Protein AF-A0A6M4IYG0-F1 (afdb_monomer_lite)

Radius of gyration: 13.34 Å; chains: 1; bounding box: 34×42×30 Å

Structure (mmCIF, N/CA/C/O backbone):
data_AF-A0A6M4IYG0-F1
#
_entry.id   AF-A0A6M4IYG0-F1
#
loop_
_atom_site.group_PDB
_atom_site.id
_atom_site.type_symbol
_atom_site.label_atom_id
_atom_site.label_alt_id
_atom_site.label_comp_id
_atom_site.label_asym_id
_atom_site.label_entity_id
_atom_site.label_seq_id
_atom_site.pdbx_PDB_ins_code
_atom_site.Cartn_x
_atom_site.Cartn_y
_atom_site.Cartn_z
_atom_site.occupa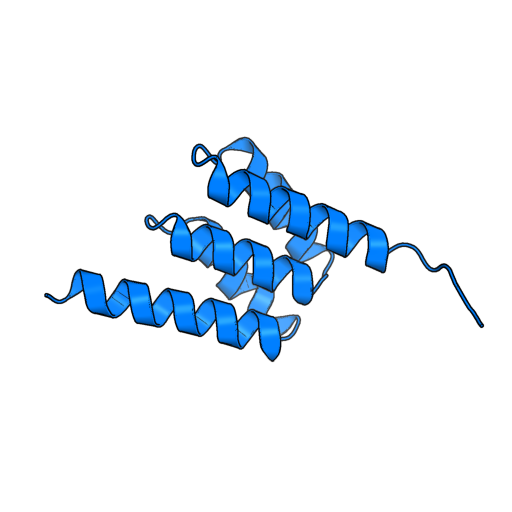ncy
_atom_site.B_iso_or_equiv
_atom_site.auth_seq_id
_atom_site.auth_comp_id
_atom_site.auth_asym_id
_atom_site.auth_atom_id
_atom_site.pdbx_PDB_model_num
ATOM 1 N N . MET A 1 1 ? 5.732 -19.260 -18.330 1.00 55.31 1 MET A N 1
ATOM 2 C CA . MET A 1 1 ? 4.264 -19.032 -18.289 1.00 55.31 1 MET A CA 1
ATOM 3 C C . MET A 1 1 ? 3.673 -18.874 -16.876 1.00 55.31 1 MET A C 1
ATOM 5 O O . MET A 1 1 ? 2.847 -17.990 -16.702 1.00 55.31 1 MET A O 1
ATOM 9 N N . LYS A 1 2 ? 4.052 -19.664 -15.851 1.00 57.50 2 LYS A N 1
ATOM 10 C CA . LYS A 1 2 ? 3.394 -19.613 -14.517 1.00 57.50 2 LYS A CA 1
ATOM 11 C C . LYS A 1 2 ? 3.602 -18.304 -13.721 1.00 57.50 2 LYS A C 1
ATOM 13 O O . LYS A 1 2 ? 2.660 -17.828 -13.099 1.00 57.50 2 LYS A O 1
ATOM 18 N N . ARG A 1 3 ? 4.793 -17.689 -13.776 1.00 56.00 3 ARG A N 1
ATOM 19 C CA . ARG A 1 3 ? 5.128 -16.482 -12.983 1.00 56.00 3 ARG A CA 1
ATOM 20 C C . ARG A 1 3 ? 4.392 -15.210 -13.436 1.00 56.00 3 ARG A C 1
ATOM 22 O O . ARG A 1 3 ? 3.949 -14.444 -12.592 1.00 56.00 3 ARG A O 1
ATOM 29 N N . ALA A 1 4 ? 4.186 -15.022 -14.742 1.00 62.03 4 ALA A N 1
ATOM 30 C CA . ALA A 1 4 ? 3.490 -13.847 -15.283 1.00 62.03 4 ALA A CA 1
ATOM 31 C C . ALA A 1 4 ? 2.000 -13.789 -14.883 1.00 62.03 4 ALA A C 1
ATOM 33 O O . ALA A 1 4 ? 1.494 -12.726 -14.540 1.00 62.03 4 ALA A O 1
ATOM 34 N N . LYS A 1 5 ? 1.308 -14.940 -14.846 1.00 65.81 5 LYS A N 1
ATOM 35 C CA . LYS A 1 5 ? -0.097 -15.011 -14.400 1.00 65.81 5 LYS A CA 1
ATOM 36 C C . LYS A 1 5 ? -0.265 -14.667 -12.917 1.00 65.81 5 LYS A C 1
ATOM 38 O O . LYS A 1 5 ? -1.232 -14.005 -12.556 1.00 65.81 5 LYS A O 1
ATOM 43 N N . LEU A 1 6 ? 0.677 -15.088 -12.070 1.00 68.12 6 LEU A N 1
ATOM 44 C CA . LEU A 1 6 ? 0.618 -14.822 -10.631 1.00 68.12 6 LEU A CA 1
ATOM 45 C C . LEU A 1 6 ? 0.787 -13.329 -10.314 1.00 68.12 6 LEU A C 1
ATOM 47 O O . LEU A 1 6 ? 0.094 -12.812 -9.444 1.00 68.12 6 LEU A O 1
ATOM 51 N N . ARG A 1 7 ? 1.650 -12.628 -11.058 1.00 69.38 7 ARG A N 1
ATOM 52 C CA . ARG A 1 7 ? 1.859 -11.175 -10.921 1.00 69.38 7 ARG A CA 1
ATOM 53 C C . ARG A 1 7 ? 0.580 -10.388 -11.208 1.00 69.38 7 ARG A C 1
ATOM 55 O O . ARG A 1 7 ? 0.173 -9.561 -10.399 1.00 69.38 7 ARG A O 1
ATOM 62 N N . GLY A 1 8 ? -0.094 -10.705 -12.317 1.00 72.06 8 GLY A N 1
ATOM 63 C CA . GLY A 1 8 ? -1.370 -10.076 -12.670 1.00 72.06 8 GLY A CA 1
ATOM 64 C C . GLY A 1 8 ? -2.461 -10.318 -11.623 1.00 72.06 8 GLY A C 1
ATOM 65 O O . GLY A 1 8 ? -3.201 -9.398 -11.283 1.00 72.06 8 GLY A O 1
ATOM 66 N N . LEU A 1 9 ? -2.519 -11.528 -11.058 1.00 74.62 9 LEU A N 1
ATOM 67 C CA . LEU A 1 9 ? -3.466 -11.862 -9.993 1.00 74.62 9 LEU A CA 1
ATOM 68 C C . LEU A 1 9 ? -3.186 -11.081 -8.700 1.00 74.62 9 LEU A C 1
ATOM 70 O O . LEU A 1 9 ? -4.115 -10.516 -8.132 1.00 74.62 9 LEU A O 1
ATOM 74 N N . LYS A 1 10 ? -1.921 -10.999 -8.264 1.00 70.06 10 LYS A N 1
ATOM 75 C CA . LYS A 1 10 ? -1.521 -10.241 -7.065 1.00 70.06 10 LYS A CA 1
ATOM 76 C C . LYS A 1 10 ? -1.808 -8.746 -7.201 1.00 70.06 10 LYS A C 1
ATOM 78 O O . LYS A 1 10 ? -2.362 -8.149 -6.285 1.00 70.06 10 LYS A O 1
ATOM 83 N N . ARG A 1 11 ? -1.514 -8.162 -8.368 1.00 71.50 11 ARG A N 1
ATOM 84 C CA . ARG A 1 11 ? -1.866 -6.769 -8.675 1.00 71.50 11 ARG A CA 1
ATOM 85 C C . ARG A 1 11 ? -3.372 -6.544 -8.559 1.00 71.50 11 ARG A C 1
ATOM 87 O O . ARG A 1 11 ? -3.809 -5.618 -7.889 1.00 71.50 11 ARG A O 1
ATOM 94 N N . ASN A 1 12 ? -4.169 -7.403 -9.194 1.00 78.44 12 ASN A N 1
ATOM 95 C CA . ASN A 1 12 ? -5.623 -7.272 -9.162 1.00 78.44 12 ASN A CA 1
ATOM 96 C C . ASN A 1 12 ? -6.176 -7.453 -7.740 1.00 78.44 12 ASN A C 1
ATOM 98 O O . ASN A 1 12 ? -7.093 -6.735 -7.361 1.00 78.44 12 ASN A O 1
ATOM 102 N N . ALA A 1 13 ? -5.594 -8.349 -6.938 1.00 72.69 13 ALA A N 1
ATOM 103 C CA . ALA A 1 13 ? -5.954 -8.504 -5.532 1.00 72.69 13 ALA A CA 1
ATOM 104 C C . ALA A 1 13 ? -5.663 -7.229 -4.724 1.00 72.69 13 ALA A C 1
ATOM 106 O O . ALA A 1 13 ? -6.539 -6.769 -4.000 1.00 72.69 13 ALA A O 1
ATOM 107 N N . ALA A 1 14 ? -4.494 -6.606 -4.902 1.00 70.81 14 ALA A N 1
ATOM 108 C CA . ALA A 1 14 ? -4.167 -5.338 -4.246 1.00 70.81 14 ALA A CA 1
ATOM 109 C C . ALA A 1 14 ? -5.116 -4.197 -4.668 1.00 70.81 14 ALA A C 1
ATOM 111 O O . ALA A 1 14 ? -5.583 -3.442 -3.819 1.00 70.81 14 ALA A O 1
ATOM 112 N N . VAL A 1 15 ? -5.489 -4.117 -5.953 1.00 76.38 15 VAL A N 1
ATOM 113 C CA . VAL A 1 15 ? -6.491 -3.148 -6.445 1.00 76.38 15 VAL A CA 1
ATOM 114 C C . VAL A 1 15 ? -7.857 -3.373 -5.796 1.00 76.38 15 VAL A C 1
ATOM 116 O O . VAL A 1 15 ? -8.494 -2.421 -5.346 1.00 76.38 15 VAL A O 1
ATOM 119 N N . VAL A 1 16 ? -8.321 -4.626 -5.746 1.00 79.06 16 VAL A N 1
ATOM 120 C CA . VAL A 1 16 ? -9.602 -4.976 -5.117 1.00 79.06 16 VAL A CA 1
ATOM 121 C C . VAL A 1 16 ? -9.572 -4.595 -3.641 1.00 79.06 16 VAL A C 1
ATOM 123 O O . VAL A 1 16 ? -10.457 -3.875 -3.191 1.00 79.06 16 VAL A O 1
ATOM 126 N N . LEU A 1 17 ? -8.524 -4.980 -2.912 1.00 72.44 17 LEU A N 1
ATOM 127 C CA . LEU A 1 17 ? -8.366 -4.641 -1.500 1.00 72.44 17 LEU A CA 1
ATOM 128 C C . LEU A 1 17 ? -8.286 -3.127 -1.255 1.00 72.44 17 LEU A C 1
ATOM 130 O O . LEU A 1 17 ? -8.835 -2.649 -0.275 1.00 72.44 17 LEU A O 1
ATOM 134 N N . GLY A 1 18 ? -7.689 -2.336 -2.146 1.00 72.50 18 GLY A N 1
ATOM 135 C CA . GLY A 1 18 ? -7.733 -0.877 -2.002 1.00 72.50 18 GLY A CA 1
ATOM 136 C C . GLY A 1 18 ? -9.136 -0.289 -2.194 1.00 72.50 18 GLY A C 1
ATOM 137 O O . GLY A 1 18 ? -9.484 0.707 -1.561 1.00 72.50 18 GLY A O 1
ATOM 138 N N . ASN A 1 19 ? -9.962 -0.898 -3.048 1.00 76.56 19 ASN A N 1
ATOM 139 C CA . ASN A 1 19 ? -11.317 -0.419 -3.333 1.00 76.56 19 ASN A CA 1
ATOM 140 C C . ASN A 1 19 ? -12.357 -0.857 -2.298 1.00 76.56 19 ASN A C 1
ATOM 142 O O . ASN A 1 19 ? -13.242 -0.066 -1.980 1.00 76.56 19 ASN A O 1
ATOM 146 N N . VAL A 1 20 ? -12.279 -2.102 -1.820 1.00 77.25 20 VAL A N 1
ATOM 147 C CA . VAL A 1 20 ? -13.304 -2.710 -0.950 1.00 77.25 20 VAL A CA 1
ATOM 148 C C . VAL A 1 20 ? -12.759 -3.255 0.369 1.00 77.25 20 VAL A C 1
ATOM 150 O O . VAL A 1 20 ? -13.538 -3.725 1.194 1.00 77.25 20 VAL A O 1
ATOM 153 N N . GLY A 1 21 ? -11.440 -3.242 0.557 1.00 77.94 21 GLY A N 1
ATOM 154 C CA . GLY A 1 21 ? -10.798 -3.782 1.747 1.00 77.94 21 GLY A CA 1
ATOM 155 C C . GLY A 1 21 ? -10.989 -2.899 2.974 1.00 77.94 21 GLY A C 1
ATOM 156 O O . GLY A 1 21 ? -11.351 -1.724 2.900 1.00 77.94 21 GLY A O 1
ATOM 157 N N . SER A 1 22 ? -10.744 -3.503 4.127 1.00 85.38 22 SER A N 1
ATOM 158 C CA . SER A 1 22 ? -10.937 -2.912 5.446 1.00 85.38 22 SER A CA 1
ATOM 159 C C . SER A 1 22 ? -9.672 -3.041 6.294 1.00 85.38 22 SER A C 1
ATOM 161 O O . SER A 1 22 ? -8.657 -3.591 5.865 1.00 85.38 22 SER A O 1
ATOM 163 N N . ALA A 1 23 ? -9.731 -2.585 7.546 1.00 86.69 23 ALA A N 1
ATOM 164 C CA . ALA A 1 23 ? -8.634 -2.749 8.498 1.00 86.69 23 ALA A CA 1
ATOM 165 C C . ALA A 1 23 ? -8.168 -4.215 8.661 1.00 86.69 23 ALA A C 1
ATOM 167 O O . ALA A 1 23 ? -7.010 -4.447 9.002 1.00 86.69 23 ALA A O 1
ATOM 168 N N . GLN A 1 24 ? -9.031 -5.202 8.388 1.00 89.44 24 GLN A N 1
ATOM 169 C CA . GLN A 1 24 ? -8.686 -6.629 8.465 1.00 89.44 24 GLN A CA 1
ATOM 170 C C . GLN A 1 24 ? -7.709 -7.075 7.366 1.00 89.44 24 GLN A C 1
ATOM 172 O O . GLN A 1 24 ? -6.980 -8.045 7.554 1.00 89.44 24 GLN A O 1
ATOM 177 N N . ASP A 1 25 ? -7.651 -6.351 6.247 1.00 89.62 25 ASP A N 1
ATOM 178 C CA . ASP A 1 25 ? -6.794 -6.676 5.102 1.00 89.62 25 ASP A CA 1
ATOM 179 C C . ASP A 1 25 ? -5.389 -6.068 5.222 1.00 89.62 25 ASP A C 1
ATOM 181 O O . ASP A 1 25 ? -4.479 -6.419 4.465 1.00 89.62 25 ASP A O 1
ATOM 185 N N . VAL A 1 26 ? -5.189 -5.178 6.200 1.00 91.81 26 VAL A N 1
ATOM 186 C CA . VAL A 1 26 ? -3.926 -4.467 6.428 1.00 91.81 26 VAL A CA 1
ATOM 187 C C . VAL A 1 26 ? -2.740 -5.425 6.592 1.00 91.81 26 VAL A C 1
ATOM 189 O O . VAL A 1 26 ? -1.754 -5.218 5.890 1.00 91.81 26 VAL A O 1
ATOM 192 N N . PRO A 1 27 ? -2.785 -6.503 7.404 1.00 93.62 27 PRO A N 1
ATOM 193 C CA . PRO A 1 27 ? -1.644 -7.416 7.537 1.00 93.62 27 PRO A CA 1
ATOM 194 C C . PRO A 1 27 ? -1.231 -8.073 6.212 1.00 93.62 27 PRO A C 1
ATOM 196 O O . PRO A 1 27 ? -0.042 -8.189 5.914 1.00 93.62 27 PRO A O 1
ATOM 199 N N . SER A 1 28 ? -2.209 -8.455 5.385 1.00 90.81 28 SER A N 1
ATOM 200 C CA . SER A 1 28 ? -1.965 -9.053 4.068 1.00 90.81 28 SER A CA 1
ATOM 201 C C . SER A 1 28 ? -1.311 -8.059 3.110 1.00 90.81 28 SER A C 1
ATOM 203 O O . SER A 1 28 ? -0.371 -8.406 2.395 1.00 90.81 28 SER A O 1
ATOM 205 N N . LEU A 1 29 ? -1.771 -6.807 3.120 1.00 91.69 29 LEU A N 1
ATOM 206 C CA . LEU A 1 29 ? -1.193 -5.741 2.306 1.00 91.69 29 LEU A CA 1
ATOM 207 C C . LEU A 1 29 ? 0.209 -5.337 2.783 1.00 91.69 29 LEU A C 1
ATOM 209 O O . LEU A 1 29 ? 1.077 -5.091 1.952 1.00 91.69 29 LEU A O 1
ATOM 213 N N . ILE A 1 30 ? 0.467 -5.347 4.094 1.00 94.69 30 ILE A N 1
ATOM 214 C CA . ILE A 1 30 ? 1.812 -5.135 4.649 1.00 94.69 30 ILE A CA 1
ATOM 215 C C . ILE A 1 30 ? 2.772 -6.205 4.128 1.00 94.69 30 ILE A C 1
ATOM 217 O O . ILE A 1 30 ? 3.866 -5.875 3.683 1.00 94.69 30 ILE A O 1
ATOM 221 N N . SER A 1 31 ? 2.359 -7.476 4.098 1.00 93.06 31 SER A N 1
ATOM 222 C CA . SER A 1 31 ? 3.190 -8.532 3.509 1.00 93.06 31 SER A CA 1
ATOM 223 C C . SER A 1 31 ? 3.476 -8.295 2.021 1.00 93.06 31 SER A C 1
ATOM 225 O O . SER A 1 31 ? 4.542 -8.675 1.539 1.00 93.06 31 SER A O 1
ATOM 227 N N . ALA A 1 32 ? 2.545 -7.682 1.286 1.00 92.75 32 ALA A N 1
ATOM 228 C CA . ALA A 1 32 ? 2.707 -7.386 -0.135 1.00 92.75 32 ALA A CA 1
ATOM 229 C C . ALA A 1 32 ? 3.661 -6.208 -0.413 1.00 92.75 32 ALA A C 1
ATOM 231 O O . ALA A 1 32 ? 4.178 -6.109 -1.525 1.00 92.75 32 ALA A O 1
ATOM 232 N N . LEU A 1 33 ? 3.972 -5.369 0.585 1.00 94.38 33 LEU A N 1
ATOM 233 C CA . LEU A 1 33 ? 5.020 -4.343 0.479 1.00 94.38 33 LEU A CA 1
ATOM 234 C C . LEU A 1 33 ? 6.430 -4.930 0.339 1.00 94.38 33 LEU A C 1
ATOM 236 O O . LEU A 1 33 ? 7.351 -4.205 -0.006 1.00 94.38 33 LEU A O 1
ATOM 240 N N . SER A 1 34 ? 6.625 -6.224 0.592 1.00 92.88 34 SER A N 1
ATOM 241 C CA . SER A 1 34 ? 7.912 -6.910 0.404 1.00 92.88 34 SER A CA 1
ATOM 242 C C . SER A 1 34 ? 7.921 -7.849 -0.806 1.00 92.88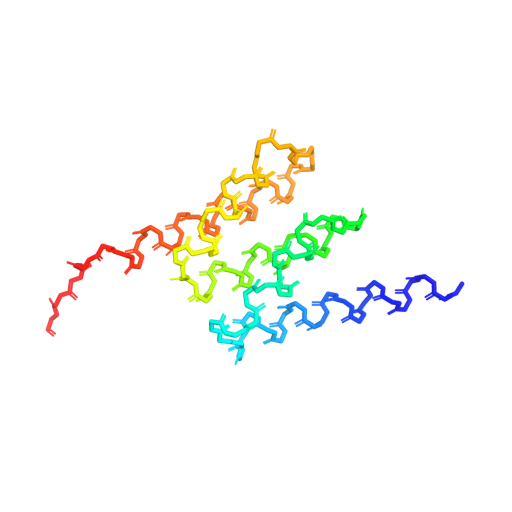 34 SER A C 1
ATOM 244 O O . SER A 1 34 ? 8.794 -8.708 -0.913 1.00 92.88 34 SER A O 1
ATOM 246 N N . ASP A 1 35 ? 6.945 -7.730 -1.712 1.00 93.12 35 ASP A N 1
ATOM 247 C CA . ASP A 1 35 ? 6.897 -8.564 -2.914 1.00 93.12 35 ASP A CA 1
ATOM 248 C C . ASP A 1 35 ? 8.055 -8.232 -3.872 1.00 93.12 35 ASP A C 1
ATOM 250 O O . ASP A 1 35 ? 8.451 -7.076 -4.030 1.00 93.12 35 ASP A O 1
ATOM 254 N N . GLU A 1 36 ? 8.591 -9.249 -4.551 1.00 90.50 36 GLU A N 1
ATOM 255 C CA . GLU A 1 36 ? 9.679 -9.083 -5.524 1.00 90.50 36 GLU A CA 1
ATOM 256 C C . GLU A 1 36 ? 9.281 -8.163 -6.690 1.00 90.50 36 GLU A C 1
ATOM 258 O O . GLU A 1 36 ? 10.132 -7.499 -7.280 1.00 90.50 36 GLU A O 1
ATOM 263 N N . GLU A 1 37 ? 7.991 -8.122 -7.034 1.00 90.06 37 GLU A N 1
ATOM 264 C CA . GLU A 1 37 ? 7.467 -7.336 -8.146 1.00 90.06 37 GLU A CA 1
ATOM 265 C C . GLU A 1 37 ? 7.145 -5.891 -7.707 1.00 90.06 37 GLU A C 1
ATOM 267 O O . GLU A 1 37 ? 6.211 -5.698 -6.920 1.00 90.06 37 GLU A O 1
ATOM 272 N N . PRO A 1 38 ? 7.826 -4.862 -8.255 1.00 91.38 38 PRO A N 1
ATOM 273 C CA . PRO A 1 38 ? 7.583 -3.460 -7.895 1.00 91.38 38 PRO A CA 1
ATOM 274 C C . PRO A 1 38 ? 6.123 -3.043 -8.064 1.00 91.38 38 PRO A C 1
ATOM 276 O O . PRO A 1 38 ? 5.543 -2.403 -7.189 1.00 91.38 38 PRO A O 1
ATOM 279 N N . LEU A 1 39 ? 5.469 -3.510 -9.132 1.00 87.75 39 LEU A N 1
ATOM 280 C CA . LEU A 1 39 ? 4.051 -3.230 -9.355 1.00 87.75 39 LEU A CA 1
ATOM 281 C C . LEU A 1 39 ? 3.162 -3.739 -8.213 1.00 87.75 39 LEU A C 1
ATOM 283 O O . LEU A 1 39 ? 2.176 -3.084 -7.887 1.00 87.75 39 LEU A O 1
ATOM 287 N N . VAL A 1 40 ? 3.473 -4.887 -7.604 1.00 89.81 40 VAL A N 1
ATOM 288 C CA . VAL A 1 40 ? 2.693 -5.410 -6.469 1.00 89.81 40 VAL A CA 1
ATOM 289 C C . VAL A 1 40 ? 2.909 -4.537 -5.236 1.00 89.81 40 VAL A C 1
ATOM 291 O O . VAL A 1 40 ? 1.926 -4.177 -4.587 1.00 89.81 40 VAL A O 1
ATOM 294 N N . ARG A 1 41 ? 4.156 -4.131 -4.963 1.00 95.06 41 ARG A N 1
ATOM 295 C CA . ARG A 1 41 ? 4.487 -3.242 -3.840 1.00 95.06 41 ARG A CA 1
ATOM 296 C C . ARG A 1 41 ? 3.788 -1.887 -3.954 1.00 95.06 41 ARG A C 1
ATOM 298 O O . ARG A 1 41 ? 3.149 -1.456 -2.998 1.00 95.06 41 ARG A O 1
ATOM 305 N N . GLY A 1 42 ? 3.819 -1.264 -5.135 1.00 92.94 42 GLY A N 1
ATOM 306 C CA . GLY A 1 42 ? 3.144 0.016 -5.385 1.00 92.94 42 GLY A CA 1
ATOM 307 C C . GLY A 1 42 ? 1.628 -0.061 -5.174 1.00 92.94 42 GLY A C 1
ATOM 308 O O . GLY A 1 42 ? 1.047 0.771 -4.482 1.00 92.94 42 GLY A O 1
ATOM 309 N N . HIS A 1 43 ? 0.973 -1.118 -5.667 1.00 92.38 43 HIS A N 1
ATOM 310 C CA . HIS A 1 43 ? -0.469 -1.289 -5.445 1.00 92.38 43 HIS A CA 1
ATOM 311 C C . HIS A 1 43 ? -0.814 -1.605 -3.983 1.00 92.38 43 HIS A C 1
ATOM 313 O O . HIS A 1 43 ? -1.875 -1.200 -3.506 1.00 92.38 43 HIS A O 1
ATOM 319 N N . ALA A 1 44 ? 0.056 -2.319 -3.265 1.00 93.50 44 ALA A N 1
ATOM 320 C CA . ALA A 1 44 ? -0.114 -2.549 -1.836 1.00 93.50 44 ALA A CA 1
ATOM 321 C C . ALA A 1 44 ? -0.008 -1.237 -1.042 1.00 93.50 44 ALA A C 1
ATOM 323 O O . ALA A 1 44 ? -0.854 -0.982 -0.185 1.00 93.50 44 ALA A O 1
ATOM 324 N N . ALA A 1 45 ? 0.958 -0.376 -1.381 1.00 95.38 45 ALA A N 1
ATOM 325 C CA . ALA A 1 45 ? 1.089 0.963 -0.812 1.00 95.38 45 ALA A CA 1
ATOM 326 C C . ALA A 1 45 ? -0.171 1.806 -1.052 1.00 95.38 45 ALA A C 1
ATOM 328 O O . ALA A 1 45 ? -0.749 2.337 -0.104 1.00 95.38 45 ALA A O 1
ATOM 329 N N . TRP A 1 46 ? -0.660 1.842 -2.294 1.00 93.19 46 TRP A N 1
ATOM 330 C CA . TRP A 1 46 ? -1.896 2.537 -2.652 1.00 93.19 46 TRP A CA 1
ATOM 331 C C . TRP A 1 46 ? -3.109 2.038 -1.848 1.00 93.19 46 TRP A C 1
ATOM 333 O O . TRP A 1 46 ? -3.868 2.837 -1.291 1.00 93.19 46 TRP A O 1
ATOM 343 N N . ALA A 1 47 ? -3.282 0.718 -1.730 1.00 92.94 47 ALA A N 1
ATOM 344 C CA . ALA A 1 47 ? -4.383 0.116 -0.979 1.00 92.94 47 ALA A CA 1
ATOM 345 C C . ALA A 1 47 ? -4.311 0.426 0.526 1.00 92.94 47 ALA A C 1
ATOM 347 O O . ALA A 1 47 ? -5.320 0.792 1.131 1.00 92.94 47 ALA A O 1
ATOM 348 N N . LEU A 1 48 ? -3.118 0.343 1.122 1.00 93.44 48 LEU A N 1
ATOM 349 C CA . LEU A 1 48 ? -2.867 0.734 2.514 1.00 93.44 48 LEU A CA 1
ATOM 350 C C . LEU A 1 48 ? -3.173 2.215 2.749 1.00 93.44 48 LEU A C 1
ATOM 352 O O . LEU A 1 48 ? -3.818 2.555 3.743 1.00 93.44 48 LEU A O 1
ATOM 356 N N . GLY A 1 49 ? -2.783 3.071 1.799 1.00 92.88 49 GLY A N 1
ATOM 357 C CA . GLY A 1 49 ? -3.158 4.479 1.744 1.00 92.88 49 GLY A CA 1
ATOM 358 C C . GLY A 1 49 ?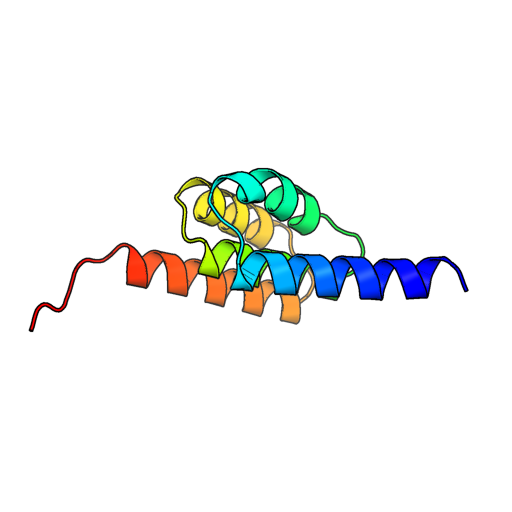 -4.664 4.652 1.884 1.00 92.88 49 GLY A C 1
ATOM 359 O O . GLY A 1 49 ? -5.125 5.333 2.795 1.00 92.88 49 GLY A O 1
ATOM 360 N N . ARG A 1 50 ? -5.444 3.974 1.037 1.00 90.62 50 ARG A N 1
ATOM 361 C CA . ARG A 1 50 ? -6.914 4.054 1.035 1.00 90.62 50 ARG A CA 1
ATOM 362 C C . ARG A 1 50 ? -7.563 3.571 2.328 1.00 90.62 50 ARG A C 1
ATOM 364 O O . ARG A 1 50 ? -8.485 4.227 2.801 1.00 90.62 50 ARG A O 1
ATOM 371 N N . ILE A 1 51 ? -7.077 2.468 2.898 1.00 90.62 51 ILE A N 1
ATOM 372 C CA . ILE A 1 51 ? -7.597 1.925 4.163 1.00 90.62 51 ILE A CA 1
ATOM 373 C C . ILE A 1 51 ? -7.283 2.862 5.343 1.00 90.62 51 ILE A C 1
ATOM 375 O O . ILE A 1 51 ? -8.069 2.946 6.283 1.00 90.62 51 ILE A O 1
ATOM 379 N N . ALA A 1 52 ? -6.167 3.595 5.281 1.00 91.06 52 ALA A N 1
ATOM 380 C CA . ALA A 1 52 ? -5.848 4.713 6.170 1.00 91.06 52 ALA A CA 1
ATOM 381 C C . ALA A 1 52 ? -5.866 4.402 7.676 1.00 91.06 52 ALA A C 1
ATOM 383 O O . ALA A 1 52 ? -6.363 5.182 8.485 1.00 91.06 52 ALA A O 1
ATOM 384 N N . THR A 1 53 ? -5.281 3.270 8.068 1.00 91.38 53 THR A N 1
ATOM 385 C CA . THR A 1 53 ? -5.069 2.934 9.486 1.00 91.38 53 THR A CA 1
ATOM 386 C C . THR A 1 53 ? -3.696 3.396 9.975 1.00 91.38 53 THR A C 1
ATOM 388 O O . THR A 1 53 ? -2.759 3.559 9.192 1.00 91.38 53 THR A O 1
ATOM 391 N N . SER A 1 54 ? -3.535 3.537 11.292 1.00 92.12 54 SER A N 1
ATOM 392 C CA . SER A 1 54 ? -2.228 3.809 11.910 1.00 92.12 54 SER A CA 1
ATOM 393 C C . SER A 1 54 ? -1.198 2.716 11.600 1.00 92.12 54 SER A C 1
ATOM 395 O O . SER A 1 54 ? -0.038 3.017 11.327 1.00 92.12 54 SER A O 1
ATOM 397 N N . ALA A 1 55 ? -1.631 1.451 11.572 1.00 93.12 55 ALA A N 1
ATOM 398 C CA . ALA A 1 55 ? -0.795 0.317 11.186 1.00 93.12 55 ALA A CA 1
ATOM 399 C C . ALA A 1 55 ? -0.330 0.408 9.723 1.00 93.12 55 ALA A C 1
ATOM 401 O O . ALA A 1 55 ? 0.838 0.148 9.434 1.00 93.12 55 ALA A O 1
ATOM 402 N N . ALA A 1 56 ? -1.216 0.825 8.812 1.00 93.44 56 ALA A N 1
ATOM 403 C CA . ALA A 1 56 ? -0.871 1.058 7.412 1.00 93.44 56 ALA A CA 1
ATOM 404 C C . ALA A 1 56 ? 0.185 2.163 7.264 1.00 93.44 56 ALA A C 1
ATOM 406 O O . ALA A 1 56 ? 1.184 1.961 6.579 1.00 93.44 56 ALA A O 1
ATOM 407 N N . LEU A 1 57 ? 0.006 3.294 7.954 1.00 95.06 57 LEU A N 1
ATOM 408 C CA . LEU A 1 57 ? 0.960 4.405 7.919 1.00 95.06 57 LEU A CA 1
ATOM 409 C C . LEU A 1 57 ? 2.344 3.995 8.441 1.00 95.06 57 LEU A C 1
ATOM 411 O O . LEU A 1 57 ? 3.355 4.277 7.801 1.00 95.06 57 LEU A O 1
ATOM 415 N N . ALA A 1 58 ? 2.395 3.288 9.573 1.00 95.44 58 ALA A N 1
ATOM 416 C CA . ALA A 1 58 ? 3.651 2.795 10.132 1.00 95.44 58 ALA A CA 1
ATOM 417 C C . ALA A 1 58 ? 4.378 1.854 9.156 1.00 95.44 58 ALA A C 1
ATOM 419 O O . ALA A 1 58 ? 5.583 1.991 8.945 1.00 95.44 58 ALA A O 1
ATOM 420 N N . ALA A 1 59 ? 3.649 0.935 8.518 1.00 95.75 59 ALA A N 1
ATOM 421 C CA . ALA A 1 59 ? 4.227 0.016 7.544 1.00 95.75 59 ALA A CA 1
ATOM 422 C C . ALA A 1 59 ? 4.743 0.727 6.283 1.00 95.75 59 ALA A C 1
ATOM 424 O O . ALA A 1 59 ? 5.826 0.396 5.802 1.00 95.75 59 ALA A O 1
ATOM 425 N N . ILE A 1 60 ? 4.011 1.726 5.779 1.00 96.00 60 ILE A N 1
ATOM 426 C CA . ILE A 1 60 ? 4.434 2.545 4.635 1.00 96.00 60 ILE A CA 1
ATOM 427 C C . ILE A 1 60 ? 5.743 3.281 4.951 1.00 96.00 60 ILE A C 1
ATOM 429 O O . ILE A 1 60 ? 6.677 3.233 4.152 1.00 96.00 60 ILE A O 1
ATOM 433 N N . HIS A 1 61 ? 5.853 3.906 6.129 1.00 96.50 61 HIS A N 1
ATOM 434 C CA . HIS A 1 61 ? 7.090 4.578 6.539 1.00 96.50 61 HIS A CA 1
ATOM 435 C C . HIS A 1 61 ? 8.272 3.614 6.633 1.00 96.50 61 HIS A C 1
ATOM 437 O O . HIS A 1 61 ? 9.360 3.955 6.183 1.00 96.50 61 HIS A O 1
ATOM 443 N N . MET A 1 62 ? 8.064 2.405 7.160 1.00 96.38 62 MET A N 1
ATOM 444 C CA . MET A 1 62 ? 9.123 1.395 7.204 1.00 96.38 62 MET A CA 1
ATOM 445 C C . MET A 1 62 ? 9.552 0.943 5.804 1.00 96.38 62 MET A C 1
ATOM 447 O O . MET A 1 62 ? 10.748 0.800 5.561 1.00 96.38 62 MET A O 1
ATOM 451 N N . ALA A 1 63 ? 8.609 0.757 4.876 1.00 95.62 63 ALA A N 1
ATOM 452 C CA . ALA A 1 63 ? 8.916 0.375 3.497 1.00 95.62 63 ALA A CA 1
ATOM 453 C C . ALA A 1 63 ? 9.680 1.474 2.735 1.00 95.62 63 ALA A C 1
ATOM 455 O O . ALA A 1 63 ? 10.588 1.168 1.965 1.00 95.62 63 ALA A O 1
ATOM 456 N N . LEU A 1 64 ? 9.389 2.755 2.994 1.00 96.44 64 LEU A N 1
ATOM 457 C CA . LEU A 1 64 ? 10.113 3.883 2.388 1.00 96.44 64 LEU A CA 1
ATOM 458 C C . LEU A 1 64 ? 11.615 3.894 2.706 1.00 96.44 64 LEU A C 1
ATOM 460 O O . LEU A 1 64 ? 12.390 4.424 1.912 1.00 96.44 64 LEU A O 1
ATOM 464 N N . LEU A 1 65 ? 12.033 3.325 3.841 1.00 95.88 65 LEU A N 1
ATOM 465 C CA . LEU A 1 65 ? 13.441 3.311 4.255 1.00 95.88 65 LEU A CA 1
ATOM 466 C C . LEU A 1 65 ? 14.316 2.394 3.392 1.00 95.88 65 LEU A C 1
ATOM 468 O O . LEU A 1 65 ? 15.528 2.592 3.337 1.00 95.88 65 LEU A O 1
ATOM 472 N N . SER A 1 66 ? 13.725 1.381 2.755 1.00 93.69 66 SER A N 1
ATOM 473 C CA . SER A 1 66 ? 14.451 0.354 2.001 1.00 93.69 66 SER A CA 1
ATOM 474 C C . SER A 1 66 ? 13.995 0.204 0.551 1.00 93.69 66 SER A C 1
ATOM 476 O O . SER A 1 66 ? 14.615 -0.555 -0.195 1.00 93.69 66 SER A O 1
ATOM 478 N N . GLU A 1 67 ? 12.949 0.917 0.124 1.00 96.06 67 GLU A N 1
ATOM 479 C CA . GLU A 1 67 ? 12.481 0.854 -1.256 1.00 96.06 67 GLU A CA 1
ATOM 480 C C . GLU A 1 67 ? 13.494 1.496 -2.214 1.00 96.06 67 GLU A C 1
ATOM 482 O O . GLU A 1 67 ? 13.875 2.658 -2.073 1.00 96.06 67 GLU A O 1
ATOM 487 N N . ALA A 1 68 ? 13.915 0.726 -3.214 1.00 94.06 68 ALA A N 1
ATOM 488 C CA . ALA A 1 68 ? 14.881 1.162 -4.217 1.00 94.06 68 ALA A CA 1
ATOM 489 C C . ALA A 1 68 ? 14.203 1.649 -5.505 1.00 94.06 68 ALA A C 1
ATOM 491 O O . ALA A 1 68 ? 14.782 2.451 -6.238 1.00 94.06 68 ALA A O 1
ATOM 492 N N . ASP A 1 69 ? 12.989 1.171 -5.785 1.00 96.88 69 ASP A N 1
ATOM 493 C CA . ASP A 1 69 ? 12.240 1.523 -6.984 1.00 96.88 69 ASP A CA 1
ATOM 494 C C . ASP A 1 69 ? 11.593 2.910 -6.833 1.00 96.88 69 ASP A C 1
ATOM 496 O O . ASP A 1 69 ? 10.860 3.178 -5.878 1.00 96.88 69 ASP A O 1
ATOM 500 N N . SER A 1 70 ? 11.887 3.819 -7.765 1.00 95.06 70 SER A N 1
ATOM 501 C CA . SER A 1 70 ? 11.410 5.204 -7.707 1.00 95.06 70 SER A CA 1
ATOM 502 C C . SER A 1 70 ? 9.894 5.318 -7.812 1.00 95.06 70 SER A C 1
ATOM 504 O O . SER A 1 70 ? 9.309 6.175 -7.148 1.00 95.06 70 SER A O 1
ATOM 506 N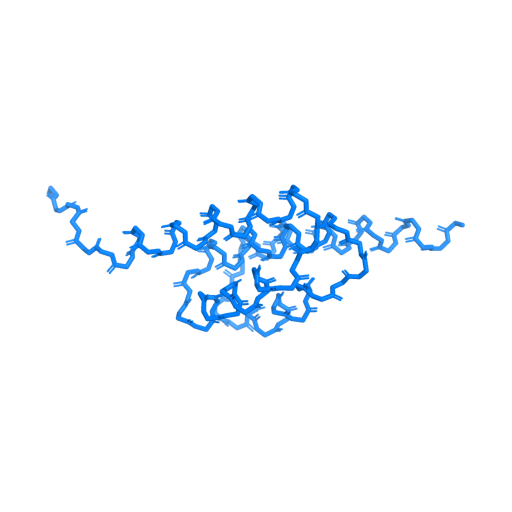 N . ASP A 1 71 ? 9.266 4.455 -8.609 1.00 92.62 71 ASP A N 1
ATOM 507 C CA . ASP A 1 71 ? 7.825 4.494 -8.836 1.00 92.62 71 ASP A CA 1
ATOM 508 C C . ASP A 1 71 ? 7.105 3.982 -7.586 1.00 92.62 71 ASP A C 1
ATOM 510 O O . ASP A 1 71 ? 6.159 4.604 -7.101 1.00 92.62 71 ASP A O 1
ATOM 514 N N . VAL A 1 72 ? 7.619 2.910 -6.974 1.00 95.38 72 VAL A N 1
ATOM 515 C CA . VAL A 1 72 ? 7.081 2.401 -5.703 1.00 95.38 72 VAL A CA 1
ATOM 516 C C . VAL A 1 72 ? 7.274 3.404 -4.565 1.00 95.38 72 VAL A C 1
ATOM 518 O O . VAL A 1 72 ? 6.364 3.594 -3.757 1.00 95.38 72 VAL A O 1
ATOM 521 N N . ARG A 1 73 ? 8.418 4.099 -4.506 1.00 96.94 73 ARG A N 1
ATOM 522 C CA . ARG A 1 73 ? 8.634 5.180 -3.528 1.00 96.94 73 ARG A CA 1
ATOM 523 C C . ARG A 1 73 ? 7.623 6.311 -3.678 1.00 96.94 73 ARG A C 1
ATOM 525 O O . ARG A 1 73 ? 7.166 6.835 -2.663 1.00 96.94 73 ARG A O 1
ATOM 532 N N . ALA A 1 74 ? 7.285 6.692 -4.910 1.00 95.62 74 ALA A N 1
ATOM 533 C CA . ALA A 1 74 ? 6.286 7.725 -5.165 1.00 95.62 74 ALA A CA 1
ATOM 534 C C . ALA A 1 74 ? 4.899 7.296 -4.658 1.00 95.62 74 ALA A C 1
ATOM 536 O O . ALA A 1 74 ? 4.247 8.067 -3.954 1.00 95.62 74 ALA A O 1
ATOM 537 N N . GLU A 1 75 ? 4.494 6.051 -4.925 1.00 94.75 75 GLU A N 1
ATOM 538 C CA . GLU A 1 75 ? 3.230 5.490 -4.424 1.00 94.75 75 GLU A CA 1
ATOM 539 C C . GLU A 1 75 ? 3.190 5.419 -2.890 1.00 94.75 75 GLU A C 1
ATOM 541 O O . GLU A 1 75 ? 2.198 5.803 -2.271 1.00 94.75 75 GLU A O 1
ATOM 546 N N . LEU A 1 76 ? 4.282 4.984 -2.254 1.00 96.31 76 LEU A N 1
ATOM 547 C CA . LEU A 1 76 ? 4.409 4.960 -0.794 1.00 96.31 76 LEU A CA 1
ATOM 548 C C . LEU A 1 76 ? 4.294 6.364 -0.181 1.00 96.31 76 LEU A C 1
ATOM 550 O O . LEU A 1 76 ? 3.567 6.544 0.796 1.00 96.31 76 LEU A O 1
ATOM 554 N N . SER A 1 77 ? 4.973 7.360 -0.757 1.00 96.25 77 SER A N 1
ATOM 555 C CA . SER A 1 77 ? 4.897 8.748 -0.284 1.00 96.25 77 SER A CA 1
ATOM 556 C C . SER A 1 77 ? 3.479 9.301 -0.420 1.00 96.25 77 SER A C 1
ATOM 558 O O . SER A 1 77 ? 2.913 9.793 0.553 1.00 96.25 77 SER A O 1
ATOM 560 N N . ALA A 1 78 ? 2.864 9.144 -1.596 1.00 94.38 78 ALA A N 1
ATOM 561 C CA . ALA A 1 78 ? 1.501 9.603 -1.845 1.00 94.38 78 ALA A CA 1
ATOM 562 C C . ALA A 1 78 ? 0.484 8.919 -0.915 1.00 94.38 78 ALA A C 1
ATOM 564 O O . ALA A 1 78 ? -0.450 9.556 -0.416 1.00 94.38 78 ALA A O 1
ATOM 565 N N . ALA A 1 79 ? 0.672 7.626 -0.639 1.00 94.31 79 ALA A N 1
ATOM 566 C CA . ALA A 1 79 ? -0.147 6.894 0.312 1.00 94.31 79 ALA A CA 1
ATOM 567 C C . ALA A 1 79 ? -0.020 7.479 1.727 1.00 94.31 79 ALA A C 1
ATOM 569 O O . ALA A 1 79 ? -1.051 7.790 2.326 1.00 94.31 79 ALA A O 1
ATOM 570 N N . ALA A 1 80 ? 1.199 7.692 2.236 1.00 94.56 80 ALA A N 1
ATOM 571 C CA . ALA A 1 80 ? 1.441 8.281 3.558 1.00 94.56 80 ALA A CA 1
ATOM 572 C C . ALA A 1 80 ? 0.827 9.684 3.703 1.00 94.56 80 ALA A C 1
ATOM 574 O O . ALA A 1 80 ? 0.146 9.966 4.697 1.00 94.56 80 ALA A O 1
ATOM 575 N N . ASP A 1 81 ? 0.994 10.530 2.684 1.00 93.31 81 ASP A N 1
ATOM 576 C CA . ASP A 1 81 ? 0.412 11.872 2.644 1.00 93.31 81 ASP A CA 1
ATOM 577 C C . ASP A 1 81 ? -1.117 11.801 2.712 1.00 93.31 81 ASP A C 1
ATOM 579 O O . ASP A 1 81 ? -1.752 12.483 3.518 1.00 93.31 81 ASP A O 1
ATOM 583 N N . SER A 1 82 ? -1.726 10.901 1.933 1.00 89.62 82 SER A N 1
ATOM 584 C CA . SER A 1 82 ? -3.181 10.736 1.911 1.00 89.62 82 SER A CA 1
ATOM 585 C C . SER A 1 82 ? -3.763 10.292 3.261 1.00 89.62 82 SER A C 1
ATOM 587 O O . SER A 1 82 ? -4.866 10.713 3.622 1.00 89.62 82 SER A O 1
ATOM 589 N N . ILE A 1 83 ? -3.036 9.460 4.020 1.00 89.94 83 ILE A N 1
ATOM 590 C CA . ILE A 1 83 ? -3.446 9.040 5.368 1.00 89.94 83 ILE A CA 1
ATOM 591 C C . ILE A 1 83 ? -3.322 10.216 6.336 1.00 89.94 83 ILE A C 1
ATOM 593 O O . ILE A 1 83 ? -4.232 10.454 7.130 1.00 89.94 83 ILE A O 1
ATOM 597 N N . SER A 1 84 ? -2.230 10.974 6.251 1.00 83.56 84 SER A N 1
ATOM 598 C CA . SER A 1 84 ? -1.971 12.127 7.118 1.00 83.56 84 SER A CA 1
ATOM 599 C C . SER A 1 84 ? -3.017 13.232 6.928 1.00 83.56 84 SER A C 1
ATOM 601 O O . SER A 1 84 ? -3.544 13.763 7.908 1.00 83.56 84 SER A O 1
ATOM 603 N N . VAL A 1 85 ? -3.406 13.509 5.678 1.00 81.44 85 VAL A N 1
ATOM 604 C CA . VAL A 1 85 ? -4.494 14.446 5.349 1.00 81.44 85 VAL A CA 1
ATOM 605 C C . VAL A 1 85 ? -5.831 13.966 5.923 1.00 81.44 85 VAL A C 1
ATOM 607 O O . VAL A 1 85 ? -6.530 14.749 6.556 1.00 81.44 85 VAL A O 1
ATOM 610 N N . ARG A 1 86 ? -6.180 12.676 5.788 1.00 74.06 86 ARG A N 1
ATOM 611 C CA . ARG A 1 86 ? -7.420 12.124 6.377 1.00 74.06 86 ARG A CA 1
ATOM 612 C C . ARG A 1 86 ? -7.428 12.112 7.905 1.00 74.06 86 ARG A C 1
ATOM 614 O O . ARG A 1 86 ? -8.496 12.157 8.505 1.00 74.06 86 ARG A O 1
ATOM 621 N N . SER A 1 87 ? -6.254 12.040 8.523 1.00 65.12 87 SER A N 1
ATOM 622 C CA . SER A 1 87 ? -6.094 12.050 9.982 1.00 65.12 87 SER A CA 1
ATOM 623 C C . SER A 1 87 ? -6.229 13.45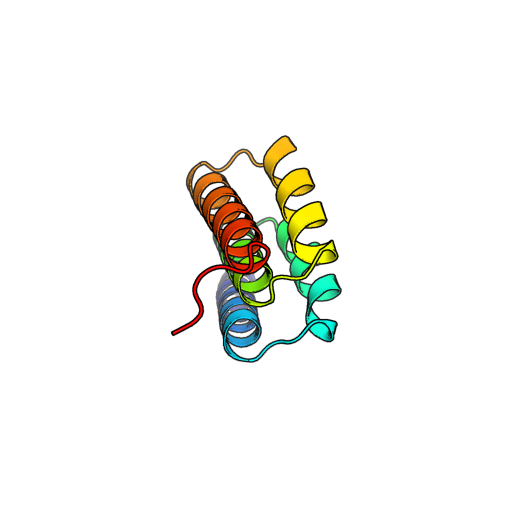5 10.581 1.00 65.12 87 SER A C 1
ATOM 625 O O . SER A 1 87 ? -6.316 13.588 11.800 1.00 65.12 87 SER A O 1
ATOM 627 N N . SER A 1 88 ? -6.255 14.495 9.741 1.00 54.44 88 SER A N 1
ATOM 628 C CA . SER A 1 88 ? -6.445 15.887 10.144 1.00 54.44 88 SER A CA 1
ATOM 629 C C . SER A 1 88 ? -7.928 16.259 9.983 1.00 54.44 88 SER A C 1
ATOM 631 O O . SER A 1 88 ? -8.398 16.383 8.853 1.00 54.44 88 SER A O 1
ATOM 633 N N . PRO A 1 89 ? -8.712 16.418 11.067 1.00 52.22 89 PRO A N 1
ATOM 634 C CA . PRO A 1 89 ? -10.111 16.809 10.957 1.00 52.22 89 PRO A CA 1
ATOM 635 C C . PRO A 1 89 ? -10.212 18.314 10.656 1.00 52.22 89 PRO A C 1
ATOM 637 O O . PRO A 1 89 ? -10.245 19.138 11.564 1.00 52.22 89 PRO A O 1
ATOM 640 N N . SER A 1 90 ? -10.270 18.674 9.375 1.00 46.78 90 SER A N 1
ATOM 641 C CA . SER A 1 90 ? -10.788 19.959 8.874 1.00 46.78 90 SER A CA 1
ATOM 642 C C . SER A 1 90 ? -11.122 19.774 7.387 1.00 46.78 90 SER A C 1
ATOM 644 O O . SER A 1 90 ? -10.251 19.372 6.628 1.00 46.78 90 SER A O 1
ATOM 646 N N . GLU A 1 91 ? -12.334 19.978 6.881 1.00 39.28 91 GLU A N 1
ATOM 647 C CA . GLU A 1 91 ? -13.286 21.030 7.211 1.00 39.28 91 GLU A CA 1
ATOM 648 C C . GLU A 1 91 ? -14.718 20.493 7.298 1.00 39.28 91 GLU A C 1
ATOM 650 O O . GLU A 1 91 ? -15.228 19.824 6.398 1.00 39.28 91 GLU A O 1
ATOM 655 N N . SER A 1 92 ? -15.374 20.857 8.394 1.00 41.59 92 SER A N 1
ATOM 656 C CA . SER A 1 92 ? -16.822 20.938 8.498 1.00 41.59 92 SER A CA 1
ATOM 657 C C . SER A 1 92 ? -17.355 21.961 7.487 1.00 41.59 92 SER A C 1
ATOM 659 O O . SER A 1 92 ? -16.871 23.093 7.437 1.00 41.59 92 SER A O 1
ATOM 661 N N . LYS A 1 93 ? -18.402 21.595 6.753 1.00 34.88 93 LYS A N 1
ATOM 662 C CA . LYS A 1 93 ? -19.457 22.527 6.351 1.00 34.88 93 LYS A CA 1
ATOM 663 C C . LYS A 1 93 ? -20.778 21.998 6.874 1.00 34.88 93 LYS A C 1
ATOM 665 O O . LYS A 1 93 ? -20.957 20.762 6.815 1.00 34.88 93 LYS A O 1
#

Sequence (93 aa):
MKRAKLRGLKRNAAVVLGNVGSAQDVPSLISALSDEEPLVRGHAAWALGRIATSAALAAIHMALLSEADSDVRAELSAAADSISVRSSPSESK

Organism: NCBI:txid2732249

pLDDT: mean 84.15, std 14.86, range [34.88, 96.94]

InterPro domains:
  IPR004155 PBS lyase HEAT-like repeat [SM00567] (7-36)
  IPR004155 PBS lyase HEAT-like repeat [SM00567] (38-67)
  IPR011989 Arm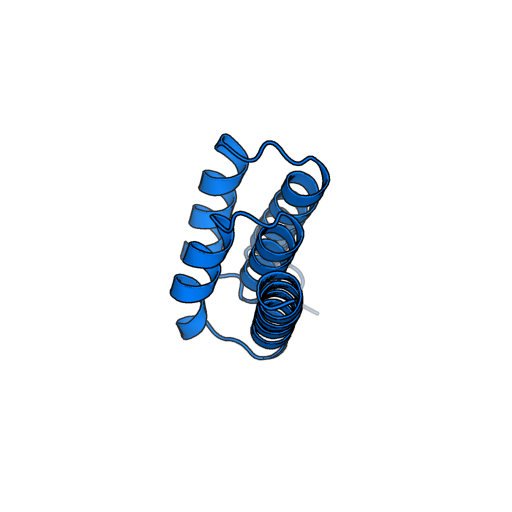adillo-like helical [G3DSA:1.25.10.10] (3-84)
  IPR016024 Armadillo-type fold [SSF48371] (9-75)

Secondary structure (DSSP, 8-state):
-HHHHHHHHHHHHHHHHHHH--GGGHHHHHHHTT-SSHHHHHHHHHHHHHH--HHHHHHHHHHHTT---HHHHHHHHHHHHHHHHHTS-----

Foldseek 3Di:
DVPVVVVVVLLVVLQVCLVPNEPVCLVVLLVQCPDPDLSSNLSSLNSLLSNLDPSSLVSLVVSLVPDPDPSSNVSSVVSNVSSVVVVDDDDDD